Protein AF-A0A1A6HTE1-F1 (afdb_monomer_lite)

Secondary structure (DSSP, 8-state):
-TT-TT---------S---EEEEETTEEEEE-TTSSBPPPP-

Sequence (42 aa):
MKKCPNGMFSEIKYDGERVQVHKKGDHFSYFSRSLKPVLPHK

Organism: Neotoma lepida (NCBI:txid56216)

Foldseek 3Di:
DVVCPPDDDDDDPDPDWDWDWDDDPPDIFIATPVRHGDDPDD

Structure (mmCIF, N/CA/C/O backbone):
data_AF-A0A1A6HTE1-F1
#
_entry.id   AF-A0A1A6HTE1-F1
#
loop_
_atom_site.group_PDB
_atom_site.id
_atom_site.type_symbol
_atom_site.label_atom_id
_atom_site.label_alt_id
_atom_site.label_comp_id
_atom_site.label_asym_id
_atom_site.label_entity_id
_atom_site.label_seq_id
_atom_site.pdbx_PDB_ins_code
_atom_site.Cartn_x
_atom_site.Cartn_y
_atom_site.Cartn_z
_atom_site.occupancy
_atom_site.B_iso_or_equiv
_atom_site.auth_seq_id
_atom_site.auth_comp_id
_atom_site.auth_asym_id
_atom_site.auth_atom_id
_atom_site.pdbx_PDB_model_num
ATOM 1 N N . MET A 1 1 ? 20.407 -5.615 -19.224 1.00 59.47 1 MET A N 1
ATOM 2 C CA . MET A 1 1 ? 19.336 -6.640 -19.259 1.00 59.47 1 MET A CA 1
ATOM 3 C C . MET A 1 1 ? 19.705 -8.003 -18.657 1.00 59.47 1 MET A C 1
ATOM 5 O O . MET A 1 1 ? 18.825 -8.839 -18.538 1.00 59.47 1 MET A O 1
ATOM 9 N N . LYS A 1 2 ? 20.933 -8.224 -18.150 1.00 78.12 2 LYS A N 1
ATOM 10 C CA . LYS A 1 2 ? 21.352 -9.509 -17.541 1.00 78.12 2 LYS A CA 1
ATOM 11 C C . LYS A 1 2 ? 20.474 -9.999 -16.367 1.00 78.12 2 LYS A C 1
ATOM 13 O O . LYS A 1 2 ? 20.432 -11.191 -16.107 1.00 78.12 2 LYS A O 1
ATOM 18 N N . LYS A 1 3 ? 19.788 -9.084 -15.665 1.00 87.75 3 LYS A N 1
ATOM 19 C CA . LYS A 1 3 ? 18.900 -9.385 -14.523 1.00 87.75 3 LYS A CA 1
ATOM 20 C C . LYS A 1 3 ? 17.473 -9.791 -14.924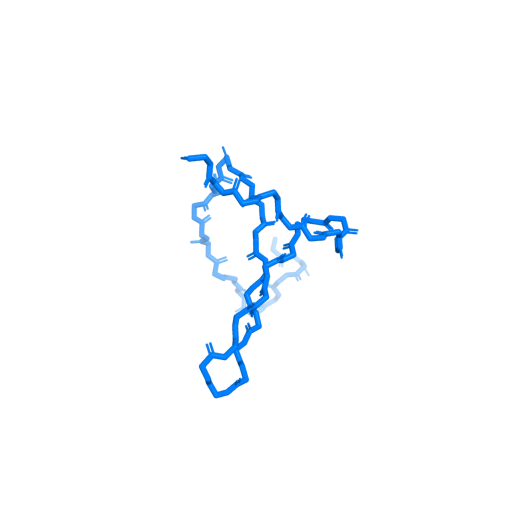 1.00 87.75 3 LYS A C 1
ATOM 22 O O . LYS A 1 3 ? 16.755 -10.327 -14.093 1.00 87.75 3 LYS A O 1
ATOM 27 N N . CYS A 1 4 ? 17.071 -9.536 -16.169 1.00 90.50 4 CYS A N 1
ATOM 28 C CA . CYS A 1 4 ? 15.722 -9.805 -16.668 1.00 90.50 4 CYS A CA 1
ATOM 29 C C . CYS A 1 4 ? 15.838 -10.443 -18.062 1.00 90.50 4 CYS A C 1
ATOM 31 O O . CYS A 1 4 ? 15.614 -9.759 -19.062 1.00 90.50 4 CYS A O 1
ATOM 33 N N . PRO A 1 5 ? 16.265 -11.720 -18.145 1.00 90.75 5 PRO A N 1
ATOM 34 C CA . PRO A 1 5 ? 16.535 -12.384 -19.422 1.00 90.75 5 PRO A CA 1
ATOM 35 C C . PRO A 1 5 ? 15.281 -12.534 -20.295 1.00 90.75 5 PRO A C 1
ATOM 37 O O . PRO A 1 5 ? 15.398 -12.600 -21.512 1.00 90.75 5 PRO A O 1
ATOM 40 N N . ASN A 1 6 ? 14.094 -12.499 -19.684 1.00 94.19 6 ASN A N 1
ATOM 41 C CA . ASN A 1 6 ? 12.807 -12.655 -20.363 1.00 94.19 6 ASN A CA 1
ATOM 42 C C . ASN A 1 6 ? 12.070 -11.314 -20.556 1.00 94.19 6 ASN A C 1
ATOM 44 O O . ASN A 1 6 ? 10.859 -11.296 -20.752 1.00 94.19 6 ASN A O 1
ATOM 48 N N . GLY A 1 7 ? 12.784 -10.187 -20.455 1.00 91.31 7 GLY A N 1
ATOM 49 C CA . GLY A 1 7 ? 12.177 -8.855 -20.445 1.00 91.31 7 GLY A CA 1
ATOM 50 C C . GLY A 1 7 ? 11.607 -8.460 -19.077 1.00 91.31 7 GLY A C 1
ATOM 51 O O . GLY A 1 7 ? 11.747 -9.185 -18.090 1.00 91.31 7 GLY A O 1
ATOM 52 N N . MET A 1 8 ? 11.024 -7.262 -18.999 1.00 94.94 8 MET A N 1
ATOM 53 C CA . MET A 1 8 ? 10.395 -6.724 -17.789 1.00 94.94 8 MET A CA 1
ATOM 54 C C . MET A 1 8 ? 9.216 -5.823 -18.149 1.00 94.94 8 MET A C 1
ATOM 56 O O . MET A 1 8 ? 9.217 -5.196 -19.209 1.00 94.94 8 MET A O 1
ATOM 60 N N . PHE A 1 9 ? 8.255 -5.707 -17.238 1.00 94.69 9 PHE A N 1
ATOM 61 C CA . PHE A 1 9 ? 7.266 -4.637 -17.293 1.00 94.69 9 PHE A CA 1
ATOM 62 C C . PHE A 1 9 ? 7.862 -3.357 -16.711 1.00 94.69 9 PHE A C 1
ATOM 64 O O . PHE A 1 9 ? 8.611 -3.397 -15.734 1.00 94.69 9 PHE A O 1
ATOM 71 N N . SER A 1 10 ? 7.540 -2.227 -17.335 1.00 95.12 10 SER A N 1
ATOM 72 C CA . SER A 1 10 ? 7.972 -0.907 -16.891 1.00 95.12 10 SER A CA 1
ATOM 73 C C . SER A 1 10 ? 6.746 -0.120 -16.458 1.00 95.12 10 SER A C 1
ATOM 75 O O . SER A 1 10 ? 5.928 0.265 -17.290 1.00 95.12 10 SER A O 1
ATOM 77 N N . GLU A 1 11 ? 6.631 0.120 -15.159 1.00 96.75 11 GLU A N 1
ATOM 78 C CA . GLU A 1 11 ? 5.571 0.935 -14.569 1.00 96.75 11 GLU A CA 1
ATOM 79 C C . GLU A 1 11 ? 6.116 2.314 -14.188 1.00 96.75 11 GLU A C 1
ATOM 81 O O . GLU A 1 11 ? 7.312 2.485 -13.933 1.00 96.75 11 GLU A O 1
ATOM 86 N N . ILE A 1 12 ? 5.236 3.316 -14.138 1.00 96.94 12 ILE A N 1
ATOM 87 C CA . ILE A 1 12 ? 5.592 4.645 -13.637 1.00 96.94 12 ILE A CA 1
ATOM 88 C C . ILE A 1 12 ? 5.914 4.516 -12.145 1.00 96.94 12 ILE A C 1
ATOM 90 O O . ILE A 1 12 ? 5.127 3.970 -11.373 1.00 96.94 12 ILE A O 1
ATOM 94 N N . LYS A 1 13 ? 7.059 5.052 -11.709 1.00 97.12 13 LYS A N 1
ATOM 95 C CA . LYS A 1 13 ? 7.375 5.125 -10.280 1.00 97.12 13 LYS A CA 1
ATOM 96 C C . LYS A 1 13 ? 6.511 6.205 -9.626 1.00 97.12 13 LYS A C 1
ATOM 98 O O . LYS A 1 13 ? 6.887 7.374 -9.609 1.00 97.12 13 LYS A O 1
ATOM 103 N N . TYR A 1 14 ? 5.387 5.799 -9.051 1.00 96.69 14 TYR A N 1
ATOM 104 C CA . TYR A 1 14 ? 4.557 6.674 -8.227 1.00 96.69 14 TYR A CA 1
ATOM 105 C C . TYR A 1 14 ? 5.337 7.143 -6.990 1.00 96.69 14 TYR A C 1
ATOM 107 O O . TYR A 1 14 ? 5.887 6.326 -6.245 1.00 96.69 14 TYR A O 1
ATOM 115 N N . ASP A 1 15 ? 5.391 8.457 -6.770 1.00 96.56 15 ASP A N 1
ATOM 116 C CA . ASP A 1 15 ? 6.058 9.066 -5.613 1.00 96.56 15 ASP A CA 1
ATOM 117 C C . ASP A 1 15 ? 5.056 9.353 -4.486 1.00 96.56 15 ASP A C 1
ATOM 119 O O . ASP A 1 15 ? 4.788 10.490 -4.118 1.00 96.56 15 ASP A O 1
ATOM 123 N N . GLY A 1 16 ? 4.438 8.281 -3.988 1.00 93.50 16 GLY A N 1
ATOM 124 C CA . GLY A 1 16 ? 3.448 8.323 -2.911 1.00 93.50 16 GLY A CA 1
ATOM 125 C C . GLY A 1 16 ? 3.699 7.264 -1.838 1.00 93.50 16 GLY A C 1
ATOM 126 O O . GLY A 1 16 ? 4.736 6.591 -1.815 1.00 93.50 16 GLY A O 1
ATOM 127 N N . GLU A 1 17 ? 2.728 7.088 -0.942 1.00 93.25 17 GLU A N 1
ATOM 128 C CA . GLU A 1 17 ? 2.783 6.045 0.080 1.00 93.25 17 GLU A CA 1
ATOM 129 C C . GLU A 1 17 ? 2.400 4.674 -0.500 1.00 93.25 17 GLU A C 1
ATOM 131 O O . GLU A 1 17 ? 1.413 4.524 -1.218 1.00 93.25 17 GLU A O 1
ATOM 136 N N . ARG A 1 18 ? 3.177 3.636 -0.164 1.00 94.69 18 ARG A N 1
ATOM 137 C CA . ARG A 1 18 ? 2.811 2.252 -0.488 1.00 94.69 18 ARG A CA 1
ATOM 138 C C . ARG A 1 18 ? 1.772 1.768 0.518 1.00 94.69 18 ARG A C 1
ATOM 140 O O . ARG A 1 18 ? 2.111 1.606 1.689 1.00 94.69 18 ARG A O 1
ATOM 147 N N . VAL A 1 19 ? 0.578 1.450 0.030 1.00 95.38 19 VAL A N 1
ATOM 148 C CA . VAL A 1 19 ? -0.516 0.891 0.831 1.00 95.38 19 VAL A CA 1
ATOM 149 C C . VAL A 1 19 ? -0.835 -0.528 0.364 1.00 95.38 19 VAL A C 1
ATOM 151 O O . VAL A 1 19 ? -1.089 -0.767 -0.813 1.00 95.38 19 VAL A O 1
ATOM 154 N N . GLN A 1 20 ? -0.816 -1.481 1.292 1.00 97.06 20 GLN A N 1
ATOM 155 C CA . GLN A 1 20 ? -1.278 -2.848 1.089 1.00 97.06 20 GLN A CA 1
ATOM 156 C C . GLN A 1 20 ? -2.700 -2.984 1.638 1.00 97.06 20 GLN A C 1
ATOM 158 O O . GLN A 1 20 ? -2.926 -2.762 2.825 1.00 97.06 20 GLN A O 1
ATOM 163 N N . VAL A 1 21 ? -3.643 -3.376 0.781 1.00 96.19 21 VAL A N 1
ATOM 164 C CA . VAL A 1 21 ? -5.060 -3.540 1.132 1.00 96.19 21 VAL A CA 1
ATOM 165 C C . VAL A 1 21 ? -5.377 -5.018 1.347 1.00 96.19 21 VAL A C 1
ATOM 167 O O . VAL A 1 21 ? -5.053 -5.854 0.506 1.00 96.19 21 VAL A O 1
ATOM 170 N N . HIS A 1 22 ? -6.011 -5.349 2.469 1.00 97.12 22 HIS A N 1
ATOM 171 C CA . HIS A 1 22 ? -6.603 -6.661 2.743 1.00 97.12 22 HIS A CA 1
ATOM 172 C C . HIS A 1 22 ? -8.122 -6.500 2.820 1.00 97.12 22 HIS A C 1
ATOM 174 O O . HIS A 1 22 ? -8.601 -5.571 3.468 1.00 97.12 22 HIS A O 1
ATOM 180 N N . LYS A 1 23 ? -8.878 -7.406 2.191 1.00 96.88 23 LYS A N 1
ATOM 181 C CA . LYS A 1 23 ? -10.348 -7.433 2.232 1.00 96.88 23 LYS A CA 1
ATOM 182 C C . LYS A 1 23 ? -10.831 -8.802 2.699 1.00 96.88 23 LYS A C 1
ATOM 184 O O . LYS A 1 23 ? -10.487 -9.813 2.090 1.00 96.88 23 LYS A O 1
ATOM 189 N N . LYS A 1 24 ? -11.663 -8.837 3.741 1.00 97.00 24 LYS A N 1
ATOM 190 C CA . LYS A 1 24 ? -12.320 -10.050 4.249 1.00 97.00 24 LYS A CA 1
ATOM 191 C C . LYS A 1 24 ? -13.806 -9.773 4.475 1.00 97.00 24 LYS A C 1
ATOM 193 O O . LYS A 1 24 ? -14.187 -9.162 5.471 1.00 97.00 24 LYS A O 1
ATOM 198 N N . GLY A 1 25 ? -14.647 -10.213 3.538 1.00 96.50 25 GLY A N 1
ATOM 199 C CA . GLY A 1 25 ? -16.049 -9.781 3.491 1.00 96.50 25 GLY A CA 1
ATOM 200 C C . GLY A 1 25 ? -16.118 -8.263 3.324 1.00 96.50 25 GLY A C 1
ATOM 201 O O . GLY A 1 25 ? -15.513 -7.737 2.383 1.00 96.50 25 GLY A O 1
ATOM 202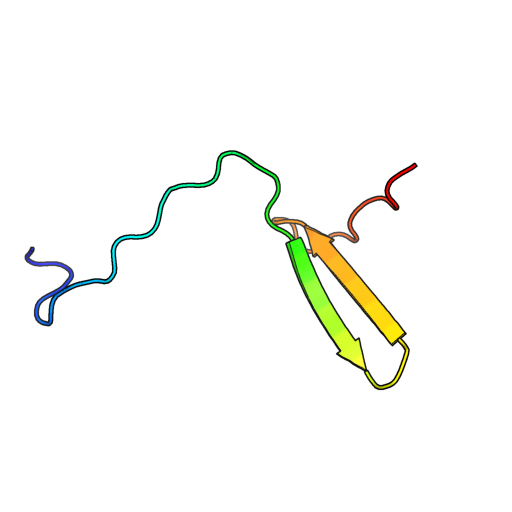 N N . ASP A 1 26 ? -16.770 -7.595 4.274 1.00 95.81 26 ASP A N 1
ATOM 203 C CA . ASP A 1 26 ? -16.884 -6.129 4.347 1.00 95.81 26 ASP A CA 1
ATOM 204 C C . ASP A 1 26 ? -15.815 -5.471 5.236 1.00 95.81 26 ASP A C 1
ATOM 206 O O . ASP A 1 26 ? -15.818 -4.259 5.433 1.00 95.81 26 ASP A O 1
ATOM 210 N N . HIS A 1 27 ? -14.864 -6.252 5.757 1.00 95.25 27 HIS A N 1
ATOM 211 C CA . HIS A 1 27 ? -13.751 -5.728 6.546 1.00 95.25 27 HIS A CA 1
ATOM 212 C C . HIS A 1 27 ? -12.563 -5.397 5.646 1.00 95.25 27 HIS A C 1
ATOM 214 O O . HIS A 1 27 ? -12.092 -6.253 4.889 1.00 95.25 27 HIS A O 1
ATOM 220 N N . PHE A 1 28 ? -12.047 -4.176 5.783 1.00 95.94 28 PHE A N 1
ATOM 221 C CA . PHE A 1 28 ? -10.855 -3.700 5.090 1.00 95.94 28 PHE A CA 1
ATOM 222 C C . PHE A 1 28 ? -9.736 -3.401 6.086 1.00 95.94 28 PHE A C 1
ATOM 224 O O . PHE A 1 28 ? -9.972 -2.887 7.179 1.00 95.94 28 PHE A O 1
ATOM 231 N N . SER A 1 29 ? -8.502 -3.706 5.705 1.00 94.19 29 SER A N 1
ATOM 232 C CA . SER A 1 29 ? -7.307 -3.325 6.458 1.00 94.19 29 SER A CA 1
ATOM 233 C C . SER A 1 29 ? -6.255 -2.765 5.511 1.00 94.19 2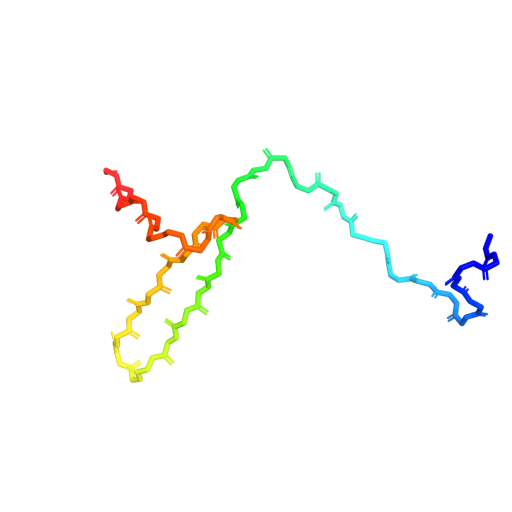9 SER A C 1
ATOM 235 O O . SER A 1 29 ? -6.051 -3.297 4.420 1.00 94.19 29 SER A O 1
ATOM 237 N N . TYR A 1 30 ? -5.601 -1.688 5.935 1.00 95.88 30 TYR A N 1
ATOM 238 C CA . TYR A 1 30 ? -4.644 -0.930 5.135 1.00 95.88 30 TYR A CA 1
ATOM 239 C C . TYR A 1 30 ? -3.310 -0.890 5.873 1.00 95.88 30 TYR A C 1
ATOM 241 O O . TYR A 1 30 ? -3.253 -0.442 7.018 1.00 95.88 30 TYR A O 1
ATOM 249 N N . PHE A 1 31 ? -2.238 -1.341 5.227 1.00 95.50 31 PHE A N 1
ATOM 250 C CA . PHE A 1 31 ? -0.902 -1.396 5.821 1.00 95.50 31 PHE A CA 1
ATOM 251 C C . PHE A 1 31 ? 0.105 -0.585 5.007 1.00 95.50 31 PHE A C 1
ATOM 253 O O . PHE A 1 31 ? 0.142 -0.672 3.782 1.00 95.50 31 PHE A O 1
ATOM 260 N N . SER A 1 32 ? 0.934 0.193 5.698 1.00 95.31 32 SER A N 1
ATOM 261 C CA . SER A 1 32 ? 2.019 0.983 5.107 1.00 95.31 32 SER A CA 1
ATOM 262 C C . SER A 1 32 ? 3.168 0.092 4.618 1.00 95.31 32 SER A C 1
ATOM 264 O O . SER A 1 32 ? 3.221 -1.112 4.885 1.00 95.31 32 SER A O 1
ATOM 266 N N . ARG A 1 33 ? 4.191 0.704 4.005 1.00 95.06 33 ARG A N 1
ATOM 267 C CA . ARG A 1 33 ? 5.465 0.028 3.677 1.00 95.06 33 ARG A CA 1
ATOM 268 C C . ARG A 1 33 ? 6.101 -0.687 4.879 1.00 95.06 33 ARG A C 1
ATOM 270 O O . ARG A 1 33 ? 6.780 -1.689 4.681 1.00 95.06 33 ARG A O 1
ATOM 277 N N . SER A 1 34 ? 5.900 -0.173 6.094 1.00 95.00 34 SER A N 1
ATOM 278 C CA . SER A 1 34 ? 6.454 -0.741 7.334 1.00 95.00 34 SER A CA 1
ATOM 279 C C . SER A 1 34 ? 5.572 -1.823 7.971 1.00 95.00 34 SER A C 1
ATOM 281 O O . SER A 1 34 ? 5.846 -2.242 9.091 1.00 95.00 34 SER A O 1
ATOM 283 N N . LEU A 1 35 ? 4.501 -2.246 7.284 1.00 93.00 35 LEU A N 1
ATOM 284 C CA . LEU A 1 35 ? 3.467 -3.170 7.772 1.00 93.00 35 LEU A CA 1
ATOM 285 C C . LEU A 1 35 ? 2.683 -2.663 8.993 1.00 93.00 35 LEU A C 1
ATOM 287 O O . LEU A 1 35 ? 1.883 -3.393 9.570 1.00 93.00 35 LEU A O 1
ATOM 291 N N . LYS A 1 36 ? 2.868 -1.395 9.372 1.00 94.12 36 LYS A N 1
ATOM 292 C CA . LYS A 1 36 ? 2.023 -0.715 10.357 1.00 94.12 36 LYS A CA 1
ATOM 293 C C . LYS A 1 36 ? 0.709 -0.278 9.705 1.00 94.12 36 LYS A C 1
ATOM 295 O O . LYS A 1 36 ? 0.756 0.093 8.526 1.00 94.12 36 LYS A O 1
ATOM 300 N N . PRO A 1 37 ? -0.418 -0.275 10.441 1.00 93.12 37 PRO A N 1
ATOM 301 C CA . PRO A 1 37 ? -1.680 0.261 9.946 1.00 93.12 37 PRO A CA 1
ATOM 302 C C . PRO A 1 37 ? -1.499 1.675 9.388 1.00 93.12 37 PRO A C 1
ATOM 304 O O . PRO A 1 37 ? -0.829 2.501 10.012 1.00 93.12 37 PRO A O 1
ATOM 307 N N . VAL A 1 38 ? -2.059 1.934 8.206 1.00 90.44 38 VAL A N 1
ATOM 308 C CA . VAL A 1 38 ? -2.099 3.288 7.638 1.00 90.44 38 VAL A CA 1
ATOM 309 C C . VAL A 1 38 ? -3.017 4.133 8.515 1.00 90.44 38 VAL A C 1
ATOM 311 O O . VAL A 1 38 ? -4.055 3.653 8.978 1.00 90.44 38 VAL A O 1
ATOM 314 N N . LEU A 1 39 ? -2.622 5.379 8.774 1.00 77.56 39 LEU A N 1
ATOM 315 C CA . LEU A 1 39 ? -3.479 6.313 9.496 1.00 77.56 39 LEU A CA 1
ATOM 316 C C . LEU A 1 39 ? -4.783 6.496 8.702 1.00 77.56 39 LEU A C 1
ATOM 318 O O . LEU A 1 39 ? -4.712 6.668 7.485 1.00 77.56 39 LEU A O 1
ATOM 322 N N . PRO A 1 40 ? -5.963 6.475 9.348 1.00 72.62 40 PRO A N 1
ATOM 323 C CA . PRO A 1 40 ? -7.195 6.838 8.664 1.00 72.62 40 PRO A CA 1
ATOM 324 C C . PRO A 1 40 ? -6.996 8.215 8.027 1.00 72.62 40 PRO A C 1
ATOM 326 O O . PRO A 1 40 ? -6.538 9.143 8.701 1.00 72.62 40 PRO A O 1
ATOM 329 N N . HIS A 1 41 ? -7.286 8.339 6.732 1.00 64.88 41 HIS A N 1
ATOM 330 C CA . HIS A 1 41 ? -7.330 9.651 6.097 1.00 64.88 41 HIS A CA 1
ATOM 331 C C . HIS A 1 41 ?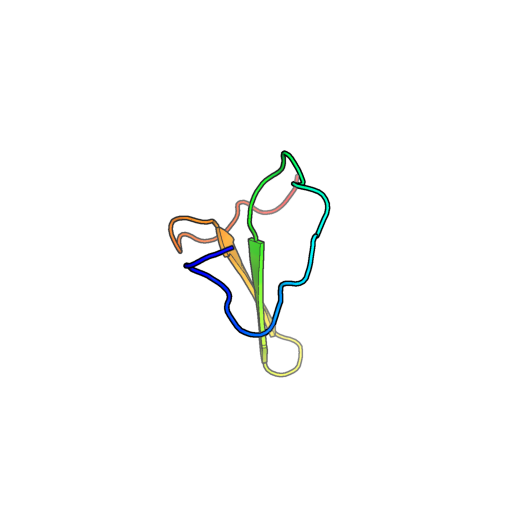 -8.339 10.509 6.879 1.00 64.88 41 HIS A C 1
ATOM 333 O O . HIS A 1 41 ? -9.450 10.046 7.142 1.00 64.88 41 HIS A O 1
ATOM 339 N N . LYS A 1 42 ? -7.902 11.692 7.331 1.00 43.12 42 LYS A N 1
ATOM 340 C CA . LYS A 1 42 ? -8.770 12.678 7.990 1.00 43.12 42 LYS A CA 1
ATOM 341 C C . LYS A 1 42 ? -9.874 13.139 7.050 1.00 43.12 42 LYS A C 1
ATOM 343 O O . LYS A 1 42 ? -9.562 13.313 5.851 1.00 43.12 42 LYS A O 1
#

Radius of gyration: 15.59 Å; chains: 1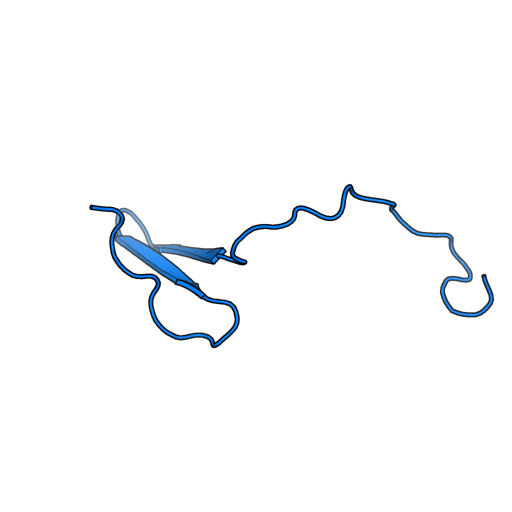; bounding box: 38×25×31 Å

InterPro domains:
  IPR012310 DNA ligase, ATP-dependent, central [PF01068] (1-41)
  IPR016059 DNA li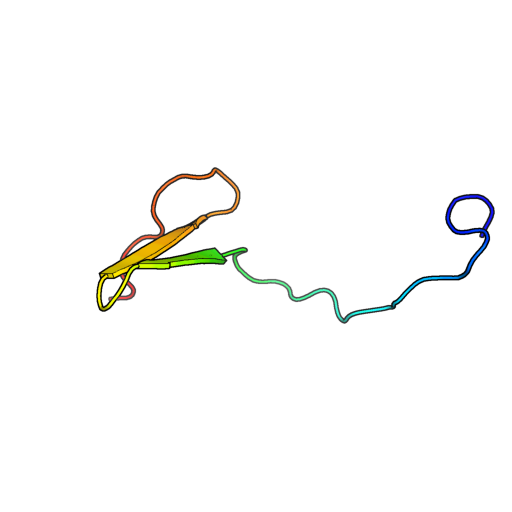gase, ATP-dependent, conserved site [PS00697] (11-19)
  IPR050191 ATP-dependent DNA ligase [PTHR45674] (1-42)

pLDDT: mean 90.6, std 11.25, range [43.12, 97.12]